Protein AF-A0A8J3A1H6-F1 (afdb_monomer)

Organism: NCBI:txid1566827

Foldseek 3Di:
DDQPPPPDPLLVVLLVLLCDAPDDLSNQLSNVLSSVPSSPDDPVLSVLSVVLSVDHSVVSVCLLCVVDPDDPSNPDPNSVSSVVGDSVVSVVVVVVD

Structure (mmCIF, N/CA/C/O backbone):
data_AF-A0A8J3A1H6-F1
#
_entry.id   AF-A0A8J3A1H6-F1
#
loop_
_atom_site.group_PDB
_atom_site.id
_atom_site.type_symbol
_atom_site.label_atom_id
_atom_site.label_alt_id
_atom_site.label_comp_id
_atom_site.label_asym_id
_atom_site.label_entity_id
_atom_site.label_seq_id
_atom_site.pdbx_PDB_ins_code
_atom_site.Cartn_x
_atom_site.Cartn_y
_atom_site.Cartn_z
_atom_site.occupancy
_atom_site.B_iso_or_equiv
_atom_site.auth_seq_id
_atom_site.auth_comp_id
_atom_site.auth_asym_id
_atom_site.auth_atom_id
_atom_site.pdbx_PDB_model_num
ATOM 1 N N . MET A 1 1 ? -15.137 18.562 5.105 1.00 38.78 1 MET A N 1
ATOM 2 C CA . MET A 1 1 ? -14.657 17.322 4.463 1.00 38.78 1 MET A CA 1
ATOM 3 C C . MET A 1 1 ? -13.845 16.593 5.514 1.00 38.78 1 MET A C 1
ATOM 5 O O . MET A 1 1 ? -12.846 17.13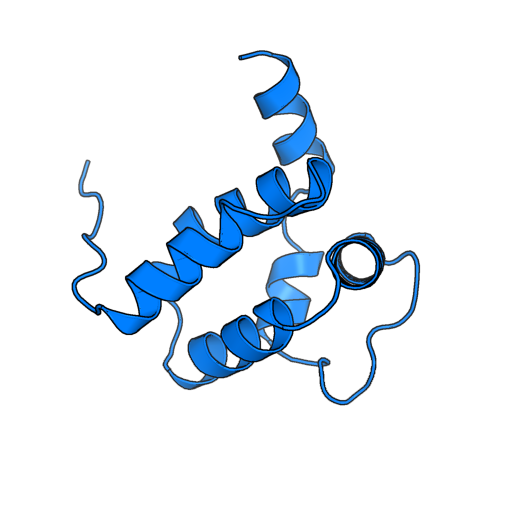3 5.956 1.00 38.78 1 MET A O 1
ATOM 9 N N . THR A 1 2 ? -14.362 15.495 6.055 1.00 31.97 2 THR A N 1
ATOM 10 C CA . THR A 1 2 ? -13.745 14.777 7.178 1.00 31.97 2 THR A CA 1
ATOM 11 C C . THR A 1 2 ? -12.665 13.839 6.649 1.00 31.97 2 THR A C 1
ATOM 13 O O . THR A 1 2 ? -12.986 12.766 6.147 1.00 31.97 2 THR A O 1
ATOM 16 N N . GLU A 1 3 ? -11.395 14.232 6.747 1.00 43.53 3 GLU A N 1
ATOM 17 C CA . GLU A 1 3 ? -10.302 13.258 6.802 1.00 43.53 3 GLU A CA 1
ATOM 18 C C . GLU A 1 3 ? -10.504 12.452 8.085 1.00 43.53 3 GLU A C 1
ATOM 20 O O . GLU A 1 3 ? -10.433 13.015 9.175 1.00 43.53 3 GLU A O 1
ATOM 25 N N . THR A 1 4 ? -10.828 11.163 7.982 1.00 52.16 4 THR A N 1
ATOM 26 C CA . THR A 1 4 ? -10.806 10.269 9.143 1.00 52.16 4 THR A CA 1
ATOM 27 C C . THR A 1 4 ? -9.348 10.161 9.584 1.00 52.16 4 THR A C 1
ATOM 29 O O . THR A 1 4 ? -8.551 9.569 8.851 1.00 52.16 4 THR A O 1
ATOM 32 N N . PRO A 1 5 ? -8.944 10.742 10.728 1.00 59.84 5 PRO A N 1
ATOM 33 C CA . PRO A 1 5 ? -7.565 10.627 11.160 1.00 59.84 5 PRO A CA 1
ATOM 34 C C . PRO A 1 5 ? -7.291 9.153 11.454 1.00 59.84 5 PRO A C 1
ATOM 36 O O . PRO A 1 5 ? -8.025 8.524 12.217 1.00 59.84 5 PRO A O 1
ATOM 39 N N . LEU A 1 6 ? -6.228 8.598 10.868 1.00 65.19 6 LEU A N 1
ATOM 40 C CA . LEU A 1 6 ? -5.686 7.318 11.315 1.00 65.19 6 LEU A CA 1
ATOM 41 C C . LEU A 1 6 ? -5.324 7.494 12.792 1.00 65.19 6 LEU A C 1
ATOM 43 O O . LEU A 1 6 ? -4.364 8.185 13.112 1.00 65.19 6 LEU A O 1
ATOM 47 N N . THR A 1 7 ? -6.120 6.963 13.713 1.00 72.25 7 THR A N 1
ATOM 48 C CA . THR A 1 7 ? -5.834 7.028 15.156 1.00 72.25 7 THR A CA 1
ATOM 49 C C . THR A 1 7 ? -4.898 5.911 15.596 1.00 72.25 7 THR A C 1
ATOM 51 O O . THR A 1 7 ? -4.255 6.022 16.636 1.00 72.25 7 THR A O 1
ATOM 54 N N . ASP A 1 8 ? -4.785 4.868 14.777 1.00 82.75 8 ASP A N 1
ATOM 55 C CA . ASP A 1 8 ? -3.970 3.697 15.044 1.00 82.75 8 ASP A CA 1
ATOM 56 C C . ASP A 1 8 ? -2.488 3.926 14.656 1.00 82.75 8 ASP A C 1
ATOM 58 O O . ASP A 1 8 ? -2.194 4.277 13.505 1.00 82.75 8 ASP A O 1
ATOM 62 N N . PRO A 1 9 ? -1.535 3.765 15.597 1.00 87.31 9 PRO A N 1
ATOM 63 C CA . PRO A 1 9 ? -0.116 4.005 15.342 1.00 87.31 9 PRO A CA 1
ATOM 64 C C . PRO A 1 9 ? 0.502 3.001 14.359 1.00 87.31 9 PRO A C 1
ATOM 66 O O . PRO A 1 9 ? 1.413 3.378 13.621 1.00 87.31 9 PRO A O 1
ATOM 69 N N . HIS A 1 10 ? 0.002 1.763 14.302 1.00 88.25 10 HIS A N 1
ATOM 70 C CA . HIS A 1 10 ? 0.470 0.747 13.357 1.00 88.25 10 HIS A CA 1
ATOM 71 C C . HIS A 1 10 ? 0.086 1.136 11.929 1.00 88.25 10 HIS A C 1
ATOM 73 O O . HIS A 1 10 ? 0.952 1.234 11.060 1.00 88.25 10 HIS A O 1
ATOM 79 N N . ARG A 1 11 ? -1.169 1.539 11.700 1.00 91.31 11 ARG A N 1
ATOM 80 C CA . ARG A 1 11 ? -1.607 2.045 10.386 1.00 91.31 11 ARG A CA 1
ATOM 81 C C . ARG A 1 11 ? -0.854 3.304 9.957 1.00 91.31 11 ARG A C 1
ATOM 83 O O . ARG A 1 11 ? -0.50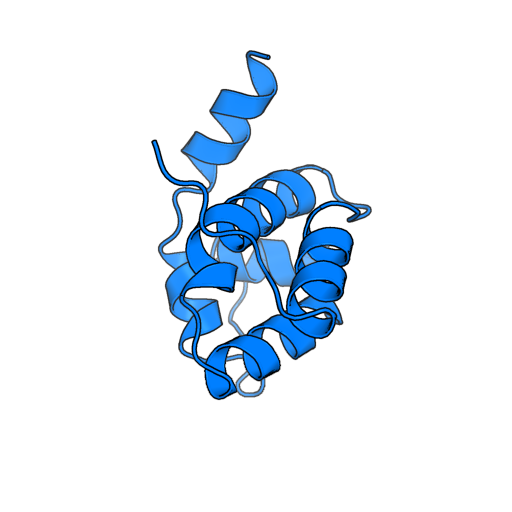9 3.437 8.786 1.00 91.31 11 ARG A O 1
ATOM 90 N N . LYS A 1 12 ? -0.539 4.221 10.879 1.00 90.12 12 LYS A N 1
ATOM 91 C CA . LYS A 1 12 ? 0.312 5.384 10.555 1.00 90.12 12 LYS A CA 1
ATOM 92 C C . LYS A 1 12 ? 1.701 4.968 10.080 1.00 90.12 12 LYS A C 1
ATOM 94 O O . LYS A 1 12 ? 2.213 5.550 9.127 1.00 90.12 12 LYS A O 1
ATOM 99 N N . GLN A 1 13 ? 2.303 3.976 10.731 1.00 91.56 13 GLN A N 1
ATOM 100 C CA . GLN A 1 13 ? 3.613 3.464 10.342 1.00 91.56 13 GLN A CA 1
ATOM 101 C C . GLN A 1 13 ? 3.569 2.811 8.955 1.00 91.56 13 GLN A C 1
ATOM 103 O O . GLN A 1 13 ? 4.454 3.063 8.139 1.00 91.56 13 GLN A O 1
ATOM 108 N N . LEU A 1 14 ? 2.524 2.036 8.657 1.00 93.56 14 LEU A N 1
ATOM 109 C CA . LEU A 1 14 ? 2.329 1.439 7.334 1.00 93.56 14 LEU A CA 1
ATOM 110 C C . LEU A 1 14 ? 2.117 2.498 6.250 1.00 93.56 14 LEU A C 1
ATOM 112 O O . LEU A 1 14 ? 2.728 2.408 5.189 1.00 93.56 14 LEU A O 1
ATOM 116 N N . LEU A 1 15 ? 1.319 3.535 6.524 1.00 93.25 15 LEU A N 1
ATOM 117 C CA . LEU A 1 15 ? 1.148 4.653 5.596 1.00 93.25 15 LEU A CA 1
ATOM 118 C C . LEU A 1 15 ? 2.481 5.351 5.313 1.00 93.25 15 LEU A C 1
ATOM 120 O O . LEU A 1 15 ? 2.799 5.633 4.162 1.00 93.25 15 LEU A O 1
ATOM 124 N N . TYR A 1 16 ? 3.274 5.603 6.355 1.00 92.00 16 TYR A N 1
ATOM 125 C CA . TYR A 1 16 ? 4.594 6.201 6.200 1.00 92.00 16 TYR A CA 1
ATOM 126 C C . TYR A 1 16 ? 5.494 5.336 5.310 1.00 92.00 16 TYR A C 1
ATOM 128 O O . TYR A 1 16 ? 6.037 5.841 4.334 1.00 92.00 16 TYR A O 1
ATOM 136 N N . ARG A 1 17 ? 5.579 4.027 5.584 1.00 92.44 17 ARG A N 1
ATOM 137 C CA . ARG A 1 17 ? 6.342 3.067 4.767 1.00 92.44 17 ARG A CA 1
ATOM 138 C C . ARG A 1 17 ? 5.868 3.026 3.311 1.00 92.44 17 ARG A C 1
ATOM 140 O O . ARG A 1 17 ? 6.692 2.942 2.411 1.00 92.44 17 ARG A O 1
ATOM 147 N N . ALA A 1 18 ? 4.559 3.104 3.079 1.00 93.06 18 ALA A N 1
ATOM 148 C CA . ALA A 1 18 ? 3.972 3.124 1.741 1.00 93.06 18 ALA A CA 1
ATOM 149 C C . ALA A 1 18 ? 4.339 4.378 0.929 1.00 93.06 18 ALA A C 1
ATOM 151 O O . ALA A 1 18 ? 4.384 4.290 -0.291 1.00 93.06 18 ALA A O 1
ATOM 152 N N . MET A 1 19 ? 4.583 5.507 1.605 1.00 90.44 19 MET A N 1
ATOM 153 C CA . MET A 1 19 ? 4.930 6.810 1.015 1.00 90.44 19 MET A CA 1
ATOM 154 C C . MET A 1 19 ? 6.437 7.128 1.026 1.00 90.44 19 MET A C 1
ATOM 156 O O . MET A 1 19 ? 6.822 8.266 0.769 1.00 90.44 19 MET A O 1
ATOM 160 N N . HIS A 1 20 ? 7.277 6.191 1.467 1.00 89.81 20 HIS A N 1
ATOM 161 C CA . HIS A 1 20 ? 8.730 6.370 1.535 1.00 89.81 20 HIS A CA 1
ATOM 162 C C . HIS A 1 20 ? 9.422 5.182 0.865 1.00 89.81 20 HIS A C 1
ATOM 164 O O . HIS A 1 20 ? 10.315 4.558 1.447 1.00 89.81 20 HIS A O 1
ATOM 170 N N . ARG A 1 21 ? 8.972 4.834 -0.344 1.00 87.94 21 ARG A N 1
ATOM 171 C CA . ARG A 1 21 ? 9.568 3.754 -1.139 1.00 87.94 21 ARG A CA 1
ATOM 172 C C . ARG A 1 21 ? 10.686 4.271 -2.042 1.00 87.94 21 ARG A C 1
ATOM 174 O O . ARG A 1 21 ? 10.726 5.438 -2.420 1.00 87.94 21 ARG A O 1
ATOM 181 N N . GLY 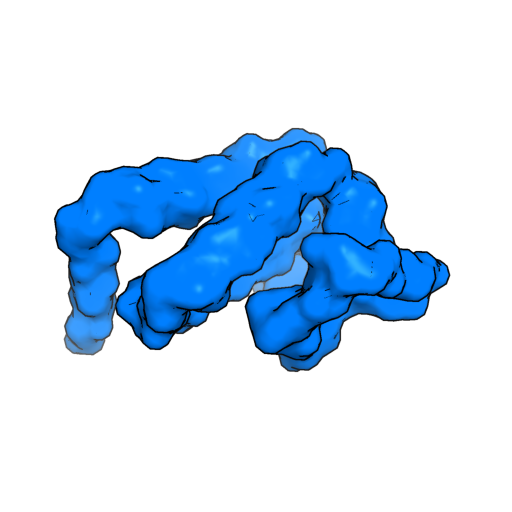A 1 22 ? 11.631 3.389 -2.369 1.00 86.69 22 GLY A N 1
ATOM 182 C CA . GLY A 1 22 ? 12.810 3.729 -3.174 1.00 86.69 22 GLY A CA 1
ATOM 183 C C . GLY A 1 22 ? 12.527 3.786 -4.676 1.00 86.69 22 GLY A C 1
ATOM 184 O O . GLY A 1 22 ? 13.342 4.306 -5.437 1.00 86.69 22 GLY A O 1
ATOM 185 N N . PHE A 1 23 ? 11.382 3.256 -5.107 1.00 92.06 23 PHE A N 1
ATOM 186 C CA . PHE A 1 23 ? 10.936 3.264 -6.494 1.00 92.06 23 PHE A CA 1
ATOM 187 C C . PHE A 1 23 ? 9.742 4.203 -6.680 1.00 92.06 23 PHE A C 1
ATOM 189 O O . PHE A 1 23 ? 8.680 3.990 -6.096 1.00 92.06 23 PHE A O 1
ATOM 196 N N . LYS A 1 24 ? 9.925 5.228 -7.519 1.00 89.81 24 LYS A N 1
ATOM 197 C CA . LYS A 1 24 ? 8.995 6.351 -7.671 1.00 89.81 24 LYS A CA 1
ATOM 198 C C . LYS A 1 24 ? 7.578 5.904 -8.045 1.00 89.81 24 LYS A C 1
ATOM 200 O O . LYS A 1 24 ? 6.621 6.293 -7.388 1.00 89.81 24 LYS A O 1
ATOM 205 N N . GLU A 1 25 ? 7.424 5.060 -9.060 1.00 91.31 25 GLU A N 1
ATOM 206 C CA . GLU A 1 25 ? 6.098 4.616 -9.502 1.00 91.31 25 GLU A CA 1
ATOM 207 C C . GLU A 1 25 ? 5.371 3.795 -8.427 1.00 91.31 25 GLU A C 1
ATOM 209 O O . GLU A 1 25 ? 4.169 3.968 -8.223 1.00 91.31 25 GLU A O 1
ATOM 214 N N . ALA A 1 26 ? 6.096 2.938 -7.700 1.00 91.19 26 ALA A N 1
ATOM 215 C CA . ALA A 1 26 ? 5.529 2.205 -6.571 1.00 91.19 26 ALA A CA 1
ATOM 216 C C . ALA A 1 26 ? 5.141 3.140 -5.423 1.00 91.19 26 ALA A C 1
ATOM 218 O O . ALA A 1 26 ? 4.068 2.970 -4.854 1.00 91.19 26 ALA A O 1
ATOM 219 N N . ASP A 1 27 ? 5.977 4.128 -5.105 1.00 91.81 27 ASP A N 1
ATOM 220 C CA . ASP A 1 27 ? 5.707 5.118 -4.063 1.00 91.81 27 ASP A CA 1
ATOM 221 C C . ASP A 1 27 ? 4.400 5.880 -4.321 1.00 91.81 27 ASP A C 1
ATOM 223 O O . ASP A 1 27 ? 3.512 5.918 -3.467 1.00 91.81 27 ASP A O 1
ATOM 227 N N . ILE A 1 28 ? 4.219 6.379 -5.548 1.00 91.88 28 ILE A N 1
ATOM 228 C CA . ILE A 1 28 ? 2.999 7.080 -5.968 1.00 91.88 28 ILE A CA 1
ATOM 229 C C . ILE A 1 28 ? 1.777 6.179 -5.808 1.00 91.88 28 ILE A C 1
ATOM 231 O O . ILE A 1 28 ? 0.787 6.547 -5.171 1.00 91.88 28 ILE A O 1
ATOM 235 N N . VAL A 1 29 ? 1.830 4.992 -6.411 1.00 92.81 29 VAL A N 1
ATOM 236 C CA . VAL A 1 29 ? 0.671 4.103 -6.523 1.00 92.81 29 VAL A CA 1
ATOM 237 C C . VAL A 1 29 ? 0.289 3.554 -5.154 1.00 92.81 29 VAL A C 1
ATOM 239 O O . VAL A 1 29 ? -0.867 3.658 -4.742 1.00 92.81 29 VAL A O 1
ATOM 242 N N . ILE A 1 30 ? 1.261 3.016 -4.420 1.00 93.88 30 ILE A N 1
ATOM 243 C CA . ILE A 1 30 ? 1.044 2.382 -3.119 1.00 93.88 30 ILE A CA 1
ATOM 244 C C . ILE A 1 30 ? 0.738 3.444 -2.064 1.00 93.88 30 ILE A C 1
ATOM 246 O O . ILE A 1 30 ? -0.168 3.250 -1.253 1.00 93.88 30 ILE A O 1
ATOM 250 N N . GLY A 1 31 ? 1.423 4.588 -2.091 1.00 92.94 31 GLY A N 1
ATOM 251 C CA . GLY A 1 31 ? 1.150 5.710 -1.201 1.00 92.94 31 GLY A CA 1
ATOM 252 C C . GLY A 1 31 ? -0.272 6.243 -1.378 1.00 92.94 31 GLY A C 1
ATOM 253 O O . GLY A 1 31 ? -0.995 6.430 -0.395 1.00 92.94 31 GLY A O 1
ATOM 254 N N . ARG A 1 32 ? -0.727 6.431 -2.622 1.00 93.00 32 ARG A N 1
ATOM 255 C CA . ARG A 1 32 ? -2.094 6.890 -2.910 1.00 93.00 32 ARG A CA 1
ATOM 256 C C . ARG A 1 32 ? -3.146 5.843 -2.543 1.00 93.00 32 ARG A C 1
ATOM 258 O O . ARG A 1 32 ? -4.181 6.198 -1.976 1.00 93.00 32 ARG A O 1
ATOM 265 N N . PHE A 1 33 ? -2.875 4.572 -2.824 1.00 94.38 33 PHE A N 1
ATOM 266 C CA . PHE A 1 33 ? -3.727 3.461 -2.415 1.00 94.38 33 PHE A CA 1
ATOM 267 C C . PHE A 1 33 ? -3.879 3.401 -0.888 1.00 94.38 33 PHE A C 1
ATOM 269 O O . PHE A 1 33 ? -5.004 3.333 -0.385 1.00 94.38 33 PHE A O 1
ATOM 276 N N . ALA A 1 34 ? -2.770 3.501 -0.148 1.00 93.69 34 ALA A N 1
ATOM 277 C CA . ALA A 1 34 ? -2.756 3.471 1.310 1.00 93.69 34 ALA A CA 1
ATOM 278 C C . ALA A 1 34 ? -3.534 4.650 1.906 1.00 93.69 34 ALA A C 1
ATOM 280 O O . ALA A 1 34 ? -4.365 4.448 2.787 1.00 93.69 34 ALA A O 1
ATOM 281 N N . LYS A 1 35 ? -3.346 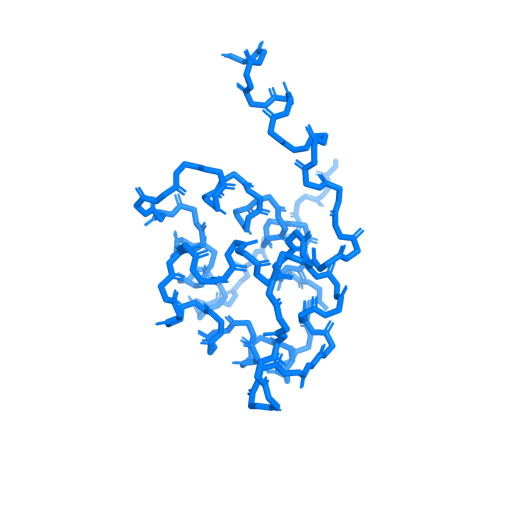5.873 1.393 1.00 91.50 35 LYS A N 1
ATOM 282 C CA . LYS A 1 35 ? -4.113 7.046 1.854 1.00 91.50 35 LYS A CA 1
ATOM 283 C C . LYS A 1 35 ? -5.628 6.851 1.736 1.00 91.50 35 LYS A C 1
ATOM 285 O O . LYS A 1 35 ? -6.358 7.300 2.613 1.00 91.50 35 LYS A O 1
ATOM 290 N N . GLN A 1 36 ? -6.092 6.197 0.671 1.00 91.44 36 GLN A N 1
ATOM 291 C CA . GLN A 1 36 ? -7.522 6.020 0.401 1.00 91.44 36 GLN A CA 1
ATOM 292 C C . GLN A 1 36 ? -8.140 4.823 1.130 1.00 91.44 36 GLN A C 1
ATOM 294 O O . GLN A 1 36 ? -9.283 4.907 1.569 1.00 91.44 36 GLN A O 1
ATOM 299 N N . ASN A 1 37 ? -7.397 3.722 1.271 1.00 91.62 37 ASN A N 1
ATOM 300 C CA . ASN A 1 37 ? -7.959 2.449 1.729 1.00 91.62 37 ASN A CA 1
ATOM 301 C C . ASN A 1 37 ? -7.509 2.055 3.142 1.00 91.62 37 ASN A C 1
ATOM 303 O O . ASN A 1 37 ? -8.262 1.413 3.868 1.00 91.62 37 ASN A O 1
ATOM 307 N N . LEU A 1 38 ? -6.319 2.460 3.599 1.00 91.56 38 LEU A N 1
ATOM 308 C CA . LEU A 1 38 ? -5.758 1.970 4.868 1.00 91.56 38 LEU A CA 1
ATOM 309 C C . LEU A 1 38 ? -6.601 2.361 6.093 1.00 91.56 38 LEU A C 1
ATOM 311 O O . LEU A 1 38 ? -6.622 1.648 7.097 1.00 91.56 38 LEU A O 1
ATOM 315 N N . ALA A 1 39 ? -7.326 3.480 6.023 1.00 89.31 39 ALA A N 1
ATOM 316 C CA . ALA A 1 39 ? -8.224 3.914 7.092 1.00 89.31 39 ALA A CA 1
ATOM 317 C C . ALA A 1 39 ? -9.476 3.030 7.227 1.00 89.31 39 ALA A C 1
ATOM 319 O O . ALA A 1 39 ? -10.010 2.907 8.326 1.00 89.31 39 ALA A O 1
ATOM 320 N N . THR A 1 40 ? -9.928 2.403 6.139 1.00 89.19 40 THR A N 1
ATOM 321 C CA . THR A 1 40 ? -11.150 1.581 6.095 1.00 89.19 40 THR A CA 1
ATOM 322 C C . THR A 1 40 ? -10.866 0.082 6.075 1.00 89.19 40 THR A C 1
ATOM 324 O O . THR A 1 40 ? -11.783 -0.706 6.288 1.00 89.19 40 THR A O 1
ATOM 327 N N . MET A 1 41 ? -9.607 -0.315 5.876 1.00 91.81 41 MET A N 1
ATOM 328 C CA . MET A 1 41 ? -9.188 -1.712 5.927 1.00 91.81 41 MET A CA 1
ATOM 329 C C . MET A 1 41 ? -9.498 -2.369 7.279 1.00 91.81 41 MET A C 1
ATOM 331 O O . MET A 1 41 ? -9.396 -1.750 8.342 1.00 91.81 41 MET A O 1
ATOM 335 N N . THR A 1 42 ? -9.842 -3.650 7.234 1.00 93.12 42 THR A N 1
ATOM 336 C CA . THR A 1 42 ? -9.951 -4.553 8.385 1.00 93.12 42 THR A CA 1
ATOM 337 C C . THR A 1 42 ? -8.566 -4.981 8.867 1.00 93.12 42 THR A C 1
ATOM 339 O O . THR A 1 42 ? -7.584 -4.877 8.136 1.00 93.12 42 THR A O 1
ATOM 342 N N . ASP A 1 43 ? -8.462 -5.516 10.082 1.00 90.88 43 ASP A N 1
ATOM 343 C CA . ASP A 1 43 ? -7.165 -5.943 10.627 1.00 90.88 43 ASP A CA 1
ATOM 344 C C . ASP A 1 43 ? -6.511 -7.079 9.819 1.00 90.88 43 ASP A C 1
ATOM 346 O O . ASP A 1 43 ? -5.285 -7.173 9.768 1.00 90.88 43 ASP A O 1
ATOM 350 N N . GLY A 1 44 ? -7.311 -7.922 9.152 1.00 92.62 44 GLY A N 1
ATOM 351 C CA . GLY A 1 44 ? -6.811 -8.937 8.217 1.00 92.62 44 GLY A CA 1
ATOM 352 C C . GLY A 1 44 ? -6.137 -8.300 7.001 1.00 92.62 44 GLY A C 1
ATOM 353 O O . GLY A 1 44 ? -4.971 -8.575 6.729 1.00 92.62 44 GLY A O 1
ATOM 354 N N . GLN A 1 45 ? -6.827 -7.353 6.362 1.00 93.81 45 GLN A N 1
ATOM 355 C CA . GLN A 1 45 ? -6.291 -6.596 5.229 1.00 93.81 45 GLN A CA 1
ATOM 356 C C . GLN A 1 45 ? -5.059 -5.771 5.627 1.00 93.81 45 GLN A C 1
ATOM 358 O O . GLN A 1 45 ? -4.089 -5.702 4.883 1.00 93.81 45 GLN A O 1
ATOM 363 N N . VAL A 1 46 ? -5.041 -5.170 6.820 1.00 93.19 46 VAL A N 1
ATOM 364 C CA . VAL A 1 46 ? -3.866 -4.428 7.304 1.00 93.19 46 VAL A CA 1
ATOM 365 C C . VAL A 1 46 ? -2.638 -5.342 7.412 1.00 93.19 46 VAL A C 1
ATOM 367 O O . VAL A 1 46 ? -1.550 -4.933 7.012 1.00 93.19 46 VAL A O 1
ATOM 370 N N . ARG A 1 47 ? -2.799 -6.585 7.889 1.00 93.00 47 ARG A N 1
ATOM 371 C CA . ARG A 1 47 ? -1.705 -7.575 7.945 1.00 93.00 47 ARG A CA 1
ATOM 372 C C . ARG A 1 47 ? -1.244 -8.024 6.561 1.00 93.00 47 ARG A C 1
ATOM 374 O O . ARG A 1 47 ? -0.045 -8.153 6.338 1.00 93.00 47 ARG A O 1
ATOM 381 N N . GLU A 1 48 ? -2.173 -8.246 5.633 1.00 94.12 48 GLU A N 1
ATOM 382 C CA . GLU A 1 48 ? -1.829 -8.542 4.236 1.00 94.12 48 GLU A CA 1
ATOM 383 C C . GLU A 1 48 ? -1.033 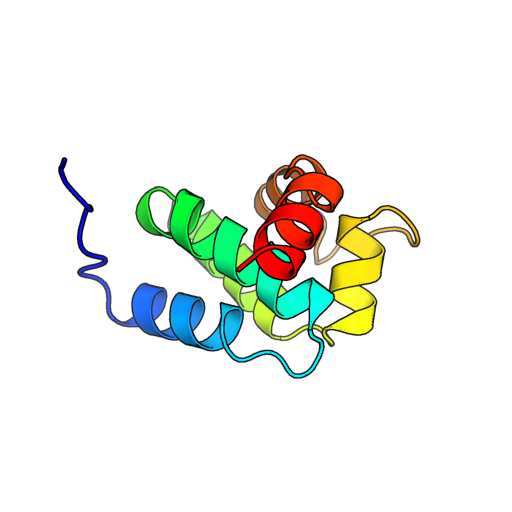-7.389 3.617 1.00 94.12 48 GLU A C 1
ATOM 385 O O . GLU A 1 48 ? 0.026 -7.604 3.030 1.00 94.12 48 GLU A O 1
ATOM 390 N N . PHE A 1 49 ? -1.504 -6.153 3.804 1.00 95.00 49 PHE A N 1
ATOM 391 C CA . PHE A 1 49 ? -0.831 -4.961 3.306 1.00 95.00 49 PHE A CA 1
ATOM 392 C C . PHE A 1 49 ? 0.570 -4.809 3.898 1.00 95.00 49 PHE A C 1
ATOM 394 O O . PHE A 1 49 ? 1.513 -4.534 3.163 1.00 95.00 49 PHE A O 1
ATOM 401 N N . GLU A 1 50 ? 0.729 -5.037 5.201 1.00 94.00 50 GLU A N 1
ATOM 402 C CA . GLU A 1 50 ? 2.033 -5.038 5.863 1.00 94.00 50 GLU A CA 1
ATOM 403 C C . GLU A 1 50 ? 3.006 -6.038 5.227 1.00 94.00 50 GLU A C 1
ATOM 405 O O . GLU A 1 50 ? 4.131 -5.655 4.909 1.00 94.00 50 GLU A O 1
ATOM 410 N N . GLY A 1 51 ? 2.562 -7.267 4.946 1.00 93.88 51 GLY A N 1
ATOM 411 C CA . GLY A 1 51 ? 3.381 -8.263 4.249 1.00 93.88 51 GLY A CA 1
ATOM 412 C C . GLY A 1 51 ? 3.777 -7.836 2.831 1.00 93.88 51 GLY A C 1
ATOM 413 O O . GLY A 1 51 ? 4.898 -8.096 2.398 1.00 93.88 51 GLY A O 1
ATOM 414 N N . LEU A 1 52 ? 2.900 -7.120 2.119 1.00 93.62 52 LEU A N 1
ATOM 415 C CA . LEU A 1 52 ? 3.232 -6.508 0.827 1.00 93.62 52 LEU A CA 1
ATOM 416 C C . LEU A 1 52 ? 4.249 -5.363 0.979 1.00 93.62 52 LEU A C 1
ATOM 418 O O . LEU A 1 52 ? 5.049 -5.123 0.075 1.00 93.62 52 LEU A O 1
ATOM 422 N N . LEU A 1 53 ? 4.265 -4.655 2.114 1.00 92.38 53 LEU A N 1
ATOM 423 C CA . LEU A 1 53 ? 5.263 -3.616 2.392 1.00 92.38 53 LEU A CA 1
ATOM 424 C C . LEU A 1 53 ? 6.682 -4.145 2.630 1.00 92.38 53 LEU A C 1
ATOM 426 O O . LEU A 1 53 ? 7.622 -3.350 2.580 1.00 92.38 53 LEU A O 1
ATOM 430 N N . ASP A 1 54 ? 6.847 -5.447 2.855 1.00 92.69 54 ASP A N 1
ATOM 431 C CA . ASP A 1 54 ? 8.157 -6.098 2.973 1.00 92.69 54 ASP A CA 1
ATOM 432 C C . ASP A 1 54 ? 8.713 -6.581 1.619 1.00 92.69 54 ASP A C 1
ATOM 434 O O . ASP A 1 54 ? 9.888 -6.936 1.517 1.00 92.69 54 ASP A O 1
ATOM 438 N N . VAL A 1 55 ? 7.890 -6.581 0.565 1.00 93.06 55 VAL A N 1
ATOM 439 C CA . VAL A 1 55 ? 8.287 -7.003 -0.785 1.00 93.06 55 VAL A CA 1
ATOM 440 C C . VAL A 1 55 ? 9.073 -5.884 -1.482 1.00 93.06 55 VAL A C 1
ATOM 442 O O . VAL A 1 55 ? 8.675 -4.714 -1.380 1.00 93.06 55 VAL A O 1
ATOM 445 N N . PRO A 1 56 ? 10.147 -6.212 -2.233 1.00 93.62 56 PRO A N 1
ATOM 446 C CA . PRO A 1 56 ? 10.873 -5.237 -3.038 1.00 93.62 56 PRO A CA 1
ATOM 447 C C . PRO A 1 56 ? 9.952 -4.450 -3.973 1.00 93.62 56 PRO A C 1
ATOM 449 O O . PRO A 1 56 ? 9.089 -5.017 -4.645 1.00 93.62 56 PRO A O 1
ATOM 452 N N . ASP A 1 57 ? 10.173 -3.137 -4.057 1.00 92.69 57 ASP A N 1
ATOM 453 C CA . ASP A 1 57 ? 9.270 -2.227 -4.769 1.00 92.69 57 ASP A CA 1
ATOM 454 C C . ASP A 1 57 ? 9.037 -2.625 -6.238 1.00 92.69 57 ASP A C 1
ATOM 456 O O . ASP A 1 57 ? 7.928 -2.485 -6.750 1.00 92.69 57 ASP A O 1
ATOM 460 N N . GLN A 1 58 ? 10.071 -3.136 -6.915 1.00 92.00 58 GLN A N 1
ATOM 461 C CA . GLN A 1 58 ? 9.996 -3.548 -8.321 1.00 92.00 58 GLN A CA 1
ATOM 462 C C . GLN A 1 58 ? 9.099 -4.772 -8.522 1.00 92.00 58 GLN A C 1
ATOM 464 O O . GLN A 1 58 ? 8.297 -4.791 -9.457 1.00 92.00 58 GLN A O 1
ATOM 469 N N . ASP A 1 59 ? 9.222 -5.770 -7.645 1.00 93.88 59 ASP A N 1
ATOM 470 C CA . ASP A 1 59 ? 8.428 -6.999 -7.706 1.00 93.88 59 ASP A CA 1
ATOM 471 C C . ASP A 1 59 ? 6.965 -6.689 -7.403 1.00 93.88 59 ASP A C 1
ATOM 473 O O . ASP A 1 59 ? 6.072 -7.054 -8.168 1.00 93.88 59 ASP A O 1
ATOM 477 N N . LEU A 1 60 ? 6.727 -5.918 -6.338 1.00 93.06 60 LEU A N 1
ATOM 478 C CA . LEU A 1 60 ? 5.384 -5.500 -5.968 1.00 93.06 60 LEU A CA 1
ATOM 479 C C . LEU A 1 60 ? 4.730 -4.670 -7.076 1.00 93.06 60 LEU A C 1
ATOM 481 O O . LEU A 1 60 ? 3.586 -4.924 -7.439 1.00 93.06 60 LEU A O 1
ATOM 485 N N . TYR A 1 61 ? 5.450 -3.713 -7.662 1.00 93.56 61 TYR A N 1
ATOM 486 C CA . TYR A 1 61 ? 4.921 -2.941 -8.782 1.00 93.56 61 TYR A CA 1
ATOM 487 C C . TYR A 1 61 ? 4.605 -3.826 -9.991 1.00 93.56 61 TYR A C 1
ATOM 489 O O . TYR A 1 61 ? 3.547 -3.668 -10.597 1.00 93.56 61 TYR A O 1
ATOM 497 N N . ALA A 1 62 ? 5.473 -4.791 -10.320 1.00 94.56 62 ALA A N 1
ATOM 498 C CA . ALA A 1 62 ? 5.240 -5.736 -11.409 1.00 94.56 62 ALA A CA 1
ATOM 499 C C . ALA A 1 62 ? 3.977 -6.590 -11.192 1.00 94.56 62 ALA A C 1
ATOM 501 O O . ALA A 1 62 ? 3.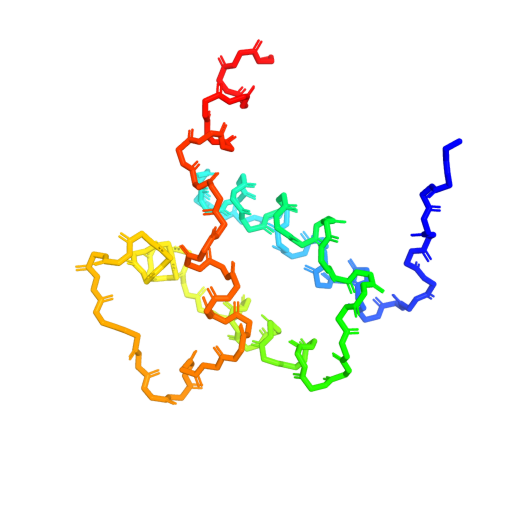271 -6.870 -12.164 1.00 94.56 62 ALA A O 1
ATOM 502 N N . TRP A 1 63 ? 3.665 -6.962 -9.947 1.00 94.88 63 TRP A N 1
ATOM 503 C CA . TRP A 1 63 ? 2.413 -7.634 -9.574 1.00 94.88 63 TRP A CA 1
ATOM 504 C C . TRP A 1 63 ? 1.193 -6.735 -9.746 1.00 94.88 63 TRP A C 1
ATOM 506 O O . TRP A 1 63 ? 0.190 -7.166 -10.317 1.00 94.88 63 TRP A O 1
ATOM 516 N N . ILE A 1 64 ? 1.296 -5.479 -9.304 1.00 92.81 64 ILE A N 1
ATOM 517 C CA . ILE A 1 64 ? 0.214 -4.490 -9.381 1.00 92.81 64 ILE A CA 1
ATOM 518 C C . ILE A 1 64 ? -0.189 -4.237 -10.839 1.00 92.81 64 ILE A C 1
ATOM 520 O O . ILE A 1 64 ? -1.374 -4.245 -11.158 1.00 92.81 64 ILE A O 1
ATOM 524 N N . ILE A 1 65 ? 0.781 -4.071 -11.745 1.00 93.06 65 ILE A N 1
ATOM 525 C CA . ILE A 1 65 ? 0.504 -3.853 -13.177 1.00 93.06 65 ILE A CA 1
ATOM 526 C C . ILE A 1 65 ? 0.220 -5.149 -13.957 1.00 93.06 65 ILE A C 1
ATOM 528 O O . ILE A 1 65 ? 0.087 -5.109 -15.179 1.00 93.06 65 ILE A O 1
ATOM 532 N N . GLY A 1 66 ? 0.189 -6.306 -13.287 1.00 91.75 66 GLY A N 1
ATOM 533 C CA . GLY A 1 66 ? -0.062 -7.607 -13.916 1.00 91.75 66 GLY A CA 1
ATOM 534 C C . GLY A 1 66 ? 1.042 -8.081 -14.869 1.00 91.75 66 GLY A C 1
ATOM 535 O O . GLY A 1 66 ? 0.787 -8.897 -15.752 1.00 91.75 66 GLY A O 1
ATOM 536 N N . ARG A 1 67 ? 2.273 -7.575 -14.724 1.00 92.62 67 ARG A N 1
ATOM 537 C CA . ARG A 1 67 ? 3.415 -7.952 -15.575 1.00 92.62 67 ARG A CA 1
ATOM 538 C C . ARG A 1 67 ? 3.964 -9.334 -15.230 1.00 92.62 67 ARG A C 1
ATOM 540 O O . ARG A 1 67 ? 4.471 -10.021 -16.114 1.00 92.62 67 ARG A O 1
ATOM 547 N N . VAL A 1 68 ? 3.893 -9.723 -13.960 1.00 9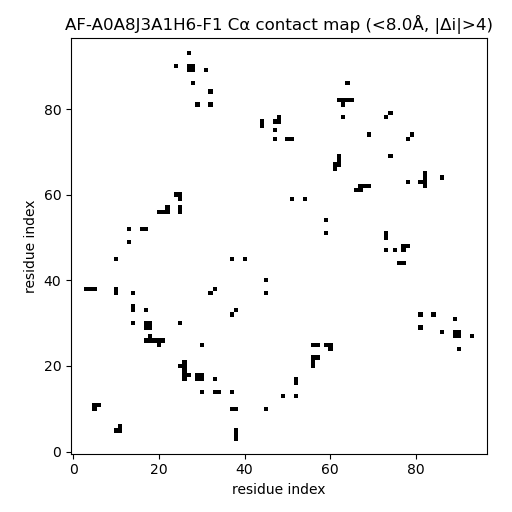3.12 68 VAL A N 1
ATOM 548 C CA . VAL A 1 68 ? 4.298 -11.049 -13.474 1.00 93.12 68 VAL A CA 1
ATOM 549 C C . VAL A 1 68 ? 3.221 -11.595 -12.528 1.00 93.12 68 VAL A C 1
ATOM 551 O O . VAL A 1 68 ? 2.511 -10.799 -11.907 1.00 93.12 68 VAL A O 1
ATOM 554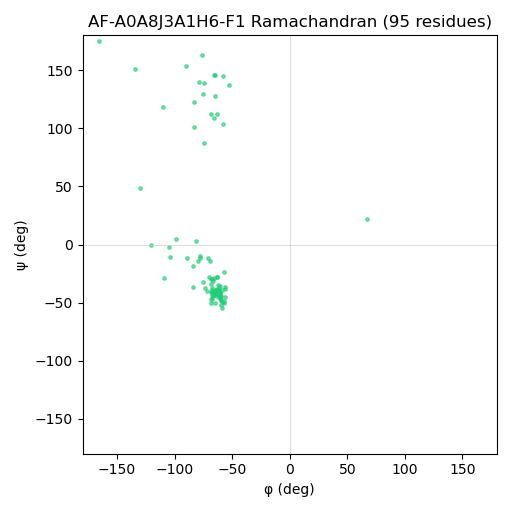 N N . PRO A 1 69 ? 3.052 -12.927 -12.430 1.00 91.75 69 PRO A N 1
ATOM 555 C CA . PRO A 1 69 ? 2.036 -13.516 -11.565 1.00 91.75 69 PRO A CA 1
ATOM 556 C C . PRO A 1 69 ? 2.337 -13.247 -10.089 1.00 91.75 69 PRO A C 1
ATOM 558 O O . PRO A 1 69 ? 3.498 -13.237 -9.672 1.00 91.75 69 PRO A O 1
ATOM 561 N N . VAL A 1 70 ? 1.274 -13.068 -9.305 1.00 93.38 70 VAL A N 1
ATOM 562 C CA . VAL A 1 70 ? 1.366 -12.912 -7.853 1.00 93.38 70 VAL A CA 1
ATOM 563 C C . VAL A 1 70 ? 1.646 -14.283 -7.226 1.00 93.38 70 VAL A C 1
ATOM 565 O O . VAL A 1 70 ? 0.947 -15.245 -7.544 1.00 93.38 70 VAL A O 1
ATOM 568 N N . PRO A 1 71 ? 2.652 -14.416 -6.349 1.00 92.31 71 PRO A N 1
ATOM 569 C CA . PRO A 1 71 ? 2.872 -15.644 -5.594 1.00 92.31 71 PRO A CA 1
ATOM 570 C C . PRO A 1 71 ? 1.715 -15.943 -4.632 1.00 92.31 71 PRO A C 1
ATOM 572 O O . PRO A 1 71 ? 1.183 -15.028 -4.008 1.00 92.31 71 PRO A O 1
ATOM 575 N N . ALA A 1 72 ? 1.398 -17.222 -4.416 1.00 89.81 72 ALA A N 1
ATOM 576 C CA . ALA A 1 72 ? 0.253 -17.650 -3.600 1.00 89.81 72 ALA A CA 1
ATOM 577 C C . ALA A 1 72 ? 0.234 -17.134 -2.152 1.00 89.81 72 ALA A C 1
ATOM 579 O O . ALA A 1 72 ? -0.821 -17.033 -1.539 1.00 89.81 72 ALA A O 1
ATOM 580 N N . ASN A 1 73 ? 1.390 -16.782 -1.592 1.00 89.19 73 ASN A N 1
ATOM 581 C CA . ASN A 1 73 ? 1.494 -16.189 -0.259 1.00 89.19 73 ASN A CA 1
ATOM 582 C C . ASN A 1 73 ? 1.134 -14.691 -0.210 1.00 89.19 73 ASN A C 1
ATOM 584 O O . ASN A 1 73 ? 1.031 -14.139 0.882 1.00 89.19 73 ASN A O 1
ATOM 588 N N . TYR A 1 74 ? 0.961 -14.049 -1.367 1.00 91.38 74 TYR A N 1
ATOM 589 C CA . TYR A 1 74 ? 0.536 -12.656 -1.526 1.00 91.38 74 TYR A CA 1
ATOM 590 C C . TYR A 1 74 ? -0.767 -12.528 -2.330 1.00 91.38 74 TYR A C 1
ATOM 592 O O . TYR A 1 74 ? -1.256 -11.417 -2.540 1.00 91.38 74 TYR A O 1
ATOM 600 N N . GLU A 1 75 ? -1.332 -13.650 -2.783 1.00 86.62 75 GLU A N 1
ATOM 601 C CA . GLU A 1 75 ? -2.681 -13.701 -3.333 1.00 86.62 75 GLU A CA 1
ATOM 602 C C . GLU A 1 75 ? -3.673 -13.436 -2.195 1.00 86.62 75 GLU A C 1
ATOM 604 O O . GLU A 1 75 ? -3.787 -14.209 -1.245 1.00 86.62 75 GLU A O 1
ATOM 609 N N . GLY A 1 76 ? -4.355 -12.297 -2.268 1.00 91.81 76 GLY A N 1
ATOM 610 C CA . GLY A 1 76 ? -5.193 -11.800 -1.187 1.00 91.81 76 GLY A CA 1
ATOM 611 C C . GLY A 1 76 ? -6.119 -10.679 -1.637 1.00 91.81 76 GLY A C 1
ATOM 612 O O . GLY A 1 76 ? -6.061 -10.202 -2.780 1.00 91.81 76 GLY A O 1
ATOM 613 N N . GLU A 1 77 ? -6.990 -10.245 -0.732 1.00 93.12 77 GLU A N 1
ATOM 614 C CA . GLU A 1 77 ? -7.982 -9.214 -1.041 1.00 93.12 77 GLU A CA 1
ATOM 615 C C . GLU A 1 77 ? -7.291 -7.870 -1.298 1.00 93.12 77 GLU A C 1
ATOM 617 O O . GLU A 1 77 ? -7.612 -7.173 -2.259 1.00 93.12 77 GLU A O 1
ATOM 622 N N . VAL A 1 78 ? -6.248 -7.558 -0.521 1.00 94.19 78 VAL A N 1
ATOM 623 C CA . VAL A 1 78 ? -5.472 -6.319 -0.686 1.00 94.19 78 VAL A CA 1
ATOM 624 C C . VAL A 1 78 ? -4.732 -6.278 -2.017 1.00 94.19 78 VAL A C 1
ATOM 626 O O . VAL A 1 78 ? -4.707 -5.233 -2.667 1.00 94.19 78 VAL A O 1
ATOM 629 N N . MET A 1 79 ? -4.160 -7.404 -2.454 1.00 94.44 79 MET A N 1
ATOM 630 C CA . MET A 1 79 ? -3.519 -7.484 -3.767 1.00 94.44 79 MET A CA 1
ATOM 631 C C . MET A 1 79 ? -4.534 -7.246 -4.889 1.00 94.44 79 MET A C 1
ATOM 633 O O . MET A 1 79 ? -4.266 -6.486 -5.816 1.00 94.44 79 MET A O 1
ATOM 637 N N . THR A 1 80 ? -5.727 -7.829 -4.771 1.00 94.06 80 THR A N 1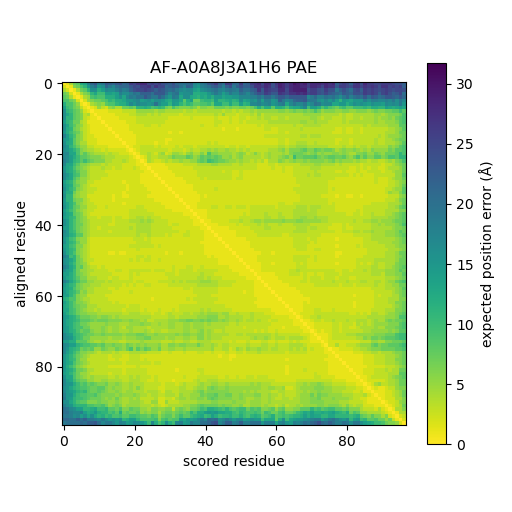
ATOM 638 C CA . THR A 1 80 ? -6.808 -7.634 -5.745 1.00 94.06 80 THR A CA 1
ATOM 639 C C . THR A 1 80 ? -7.234 -6.165 -5.810 1.00 94.06 80 THR A C 1
ATOM 641 O O . THR A 1 80 ? -7.390 -5.606 -6.895 1.00 94.06 80 THR A O 1
ATOM 644 N N . MET A 1 81 ? -7.363 -5.503 -4.655 1.00 93.75 81 MET A N 1
ATOM 645 C CA . MET A 1 81 ? -7.666 -4.070 -4.589 1.00 93.75 81 MET A CA 1
ATOM 646 C C . MET A 1 81 ? -6.555 -3.212 -5.210 1.00 93.75 81 MET A C 1
ATOM 648 O O . MET A 1 81 ? -6.855 -2.227 -5.879 1.00 93.75 81 MET A O 1
ATOM 652 N N . LEU A 1 82 ? -5.287 -3.583 -5.012 1.00 92.88 82 LEU A N 1
ATOM 653 C CA . LEU A 1 82 ? -4.140 -2.904 -5.615 1.00 92.88 82 LEU A CA 1
ATOM 654 C C . LEU A 1 82 ? -4.118 -3.052 -7.141 1.00 92.88 82 LEU A C 1
ATOM 656 O O . LEU A 1 82 ? -3.896 -2.067 -7.837 1.00 92.88 82 LEU A O 1
ATOM 660 N N . GLN A 1 83 ? -4.382 -4.248 -7.669 1.00 92.56 83 GLN A N 1
ATOM 661 C CA . GLN A 1 83 ? -4.456 -4.490 -9.115 1.00 92.56 83 GLN A CA 1
ATOM 662 C C . GLN A 1 83 ? -5.644 -3.774 -9.774 1.00 92.56 83 GLN A C 1
ATOM 664 O O . GLN A 1 83 ? -5.561 -3.366 -10.930 1.00 92.56 83 GLN A O 1
ATOM 669 N N . ALA A 1 84 ? -6.747 -3.595 -9.041 1.00 93.12 84 ALA A N 1
ATOM 670 C CA . ALA A 1 84 ? -7.901 -2.820 -9.493 1.00 93.12 84 ALA A CA 1
ATOM 671 C C . ALA A 1 84 ? -7.698 -1.295 -9.380 1.00 93.12 84 ALA A C 1
ATOM 673 O O . ALA A 1 84 ? -8.513 -0.525 -9.895 1.00 93.12 84 ALA A O 1
ATOM 674 N N . PHE A 1 85 ? -6.644 -0.841 -8.698 1.00 92.88 85 PHE A N 1
ATOM 675 C CA . PHE A 1 85 ? -6.377 0.576 -8.486 1.00 92.88 85 PHE A CA 1
ATOM 676 C C . PHE A 1 85 ? -5.855 1.237 -9.777 1.00 92.88 85 PHE A C 1
ATOM 678 O O . PHE A 1 85 ? -5.026 0.650 -10.476 1.00 92.88 85 PHE A O 1
ATOM 685 N N . PRO A 1 86 ? -6.288 2.464 -10.126 1.00 90.62 86 PRO A N 1
ATOM 686 C CA . PRO A 1 86 ? -5.911 3.095 -11.387 1.00 90.62 86 PRO A CA 1
ATOM 687 C C . PRO A 1 86 ? -4.455 3.597 -11.350 1.00 90.62 86 PRO A C 1
ATOM 689 O O . PRO A 1 86 ? -4.156 4.749 -11.018 1.00 90.62 86 PRO A O 1
ATOM 692 N N . VAL A 1 87 ? -3.526 2.707 -11.711 1.00 89.69 87 VAL A N 1
ATOM 693 C CA . VAL A 1 87 ? -2.072 2.953 -11.727 1.00 89.69 87 VAL A CA 1
ATOM 694 C C . VAL A 1 87 ? -1.705 4.101 -12.665 1.00 89.69 87 VAL A C 1
ATOM 696 O O . VAL A 1 87 ? -1.034 5.046 -12.258 1.00 89.69 87 VAL A O 1
ATOM 699 N N . ALA A 1 88 ? -2.164 4.033 -13.919 1.00 86.81 88 ALA A N 1
ATOM 700 C CA . ALA A 1 88 ? -1.809 5.008 -14.949 1.00 86.81 88 ALA A CA 1
ATOM 701 C C . ALA A 1 88 ? -2.273 6.427 -14.588 1.00 86.81 88 ALA A C 1
ATOM 703 O O . ALA A 1 88 ? -1.528 7.384 -14.775 1.00 86.81 88 ALA A O 1
ATOM 704 N N . GLU A 1 89 ? -3.476 6.547 -14.025 1.00 87.00 89 GLU A N 1
ATOM 705 C CA . GLU A 1 89 ? -4.031 7.819 -13.557 1.00 87.00 89 GLU A CA 1
ATOM 706 C C . GLU A 1 89 ? -3.213 8.385 -12.391 1.00 87.00 89 GLU A C 1
ATOM 708 O O . GLU A 1 89 ? -2.828 9.551 -12.405 1.00 87.00 89 GLU A O 1
ATOM 713 N N . SER A 1 90 ? -2.833 7.531 -11.438 1.00 85.75 90 SER A N 1
ATOM 714 C CA . SER A 1 90 ? -2.037 7.944 -10.278 1.00 85.75 90 SER A CA 1
ATOM 715 C C . SER A 1 90 ? -0.658 8.484 -10.661 1.00 85.75 90 SER A C 1
ATOM 717 O O . SER A 1 90 ? -0.214 9.478 -10.093 1.00 85.75 90 SER A O 1
ATOM 719 N N . ILE A 1 91 ? -0.000 7.874 -11.649 1.00 86.00 91 ILE A N 1
ATOM 720 C CA . ILE A 1 91 ? 1.302 8.335 -12.157 1.00 86.00 91 ILE A CA 1
ATOM 721 C C . ILE A 1 91 ? 1.151 9.616 -12.995 1.00 86.00 91 ILE A C 1
ATOM 723 O O . ILE A 1 91 ? 1.995 10.515 -12.924 1.00 86.00 91 ILE A O 1
ATOM 727 N N . ALA A 1 92 ? 0.075 9.720 -13.783 1.00 85.81 92 ALA A N 1
ATOM 728 C CA . ALA A 1 92 ? -0.195 10.893 -14.611 1.00 85.81 92 ALA A CA 1
ATOM 729 C C . ALA A 1 92 ? -0.456 12.155 -13.773 1.00 85.81 92 ALA A C 1
ATOM 731 O O . ALA A 1 92 ? 0.034 13.225 -14.131 1.00 85.81 92 ALA A O 1
ATOM 732 N N . GLU A 1 93 ? -1.175 12.034 -12.654 1.00 78.19 93 GLU A N 1
ATOM 733 C CA . GLU A 1 93 ? -1.470 13.154 -11.750 1.00 78.19 93 GLU A CA 1
ATOM 734 C C . GLU A 1 93 ? -0.225 13.687 -11.026 1.00 78.19 93 GLU A C 1
ATOM 736 O O . GLU A 1 93 ? -0.077 14.900 -10.872 1.00 78.19 93 GLU A O 1
ATOM 741 N N . GLU A 1 94 ? 0.705 12.812 -10.628 1.00 80.06 94 GLU A N 1
ATOM 742 C CA . GLU A 1 94 ? 1.954 13.247 -9.984 1.00 80.06 94 GLU A CA 1
ATOM 743 C C . GLU A 1 94 ? 2.869 14.005 -10.957 1.00 80.06 94 GLU A C 1
ATOM 745 O O . GLU A 1 94 ? 3.521 14.974 -10.582 1.00 80.06 94 GLU A O 1
ATOM 750 N N . SER A 1 95 ? 2.860 13.624 -12.237 1.00 73.81 95 SER A N 1
ATOM 751 C CA . SER A 1 95 ? 3.682 14.264 -13.274 1.00 73.81 95 SER A CA 1
ATOM 752 C C . SER A 1 95 ? 3.223 15.685 -13.643 1.00 73.81 95 SER A C 1
ATOM 754 O O . SER A 1 95 ? 3.932 16.380 -14.371 1.00 73.81 95 SER A O 1
ATOM 756 N N . GLN A 1 96 ? 2.035 16.105 -13.194 1.00 62.19 96 GLN A N 1
ATOM 757 C CA . GLN A 1 96 ? 1.454 17.428 -13.460 1.00 62.19 96 GLN A CA 1
ATOM 758 C C . GLN A 1 96 ? 1.519 18.385 -12.254 1.00 62.19 96 GLN A C 1
ATOM 760 O O . GLN A 1 96 ? 1.078 19.528 -12.387 1.00 62.19 96 GLN A O 1
ATOM 765 N N . SER A 1 97 ? 2.036 17.932 -11.104 1.00 56.97 97 SER A N 1
ATOM 766 C CA . SER A 1 97 ? 2.161 18.726 -9.867 1.00 56.97 97 SER A CA 1
ATOM 767 C C . SER A 1 97 ? 3.531 19.378 -9.689 1.00 56.97 97 SER A C 1
ATOM 769 O O . SER A 1 97 ? 4.532 18.841 -10.212 1.00 56.97 97 SER A O 1
#

Sequence (97 aa):
MTETPLTDPHRKQLLYRAMHRGFKEADIVIGRFAKQNLATMTDGQVREFEGLLDVPDQDLYAWIIGRVPVPANYEGEVMTMLQAFPVAESIAEESQS

InterPro domains:
  IPR005631 Flavinator of succinate dehydrogenase [PF03937] (13-85)
  IPR036714 Flavinator of succinate dehydrogenase superfamily [G3DSA:1.10.150.250] (7-90)
  IPR036714 Flavinator of succinate dehydrogenase superfamily [SSF109910] (7-84)

Secondary structure (DSSP, 8-state):
--------HHHHHHHHHHTS-SSHHHHHHHHHHHHHHTTT--HHHHHHHHHHHTS-HHHHHHHHTTSSPPPTTT-SHHHHHHHTS-HHHHHHHHTT-

Radius of gyration: 12.89 Å; Cα contacts (8 Å, |Δi|>4): 80; chains: 1; bounding box: 28×36×31 Å

pLDDT: mean 87.7, std 12.02, range [31.97, 95.0]

Nearest PDB structures (foldseek):
  8dyd-assembly1_B  TM=8.417E-01  e=1.618E-04  Homo sapiens
  2lm4-assembly1_A  TM=8.391E-01  e=2.756E-04  Saccharomyces cerevisiae S288C
  6c12-assembly1_D  TM=7.877E-01  e=1.088E-02  Escherichia coli K-12
  1puz-assembly1_A  TM=7.772E-01  e=5.103E-02  Neisseria meningitidis MC58

Mean predicted aligned error: 5.06 Å

Solvent-accessible surface area (backbone atoms only — not comparable to full-atom values): 5742 Å² total; per-residue (Å²): 135,84,78,77,74,72,82,49,68,66,60,47,51,51,44,50,55,32,59,64,48,95,40,67,73,37,18,49,41,44,24,53,49,35,73,72,42,58,77,76,51,52,77,69,45,50,52,54,46,52,59,56,70,72,46,58,52,69,62,51,40,33,38,41,75,63,75,44,86,71,55,79,94,60,63,49,71,54,47,53,55,50,46,70,44,67,53,69,58,46,54,54,55,59,75,74,107